Protein AF-A0A151SMI8-F1 (afdb_monomer)

Structure (mmCIF, N/CA/C/O backbone):
data_AF-A0A151SMI8-F1
#
_entry.id   AF-A0A151SMI8-F1
#
loop_
_atom_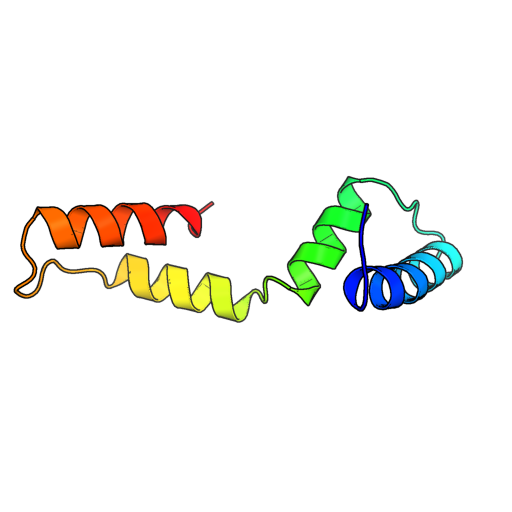site.group_PDB
_atom_site.id
_atom_site.type_symbol
_atom_site.label_atom_id
_atom_site.label_alt_id
_atom_site.label_comp_id
_atom_site.label_asym_id
_atom_site.label_entity_id
_atom_site.label_seq_id
_atom_site.pdbx_PDB_ins_code
_atom_s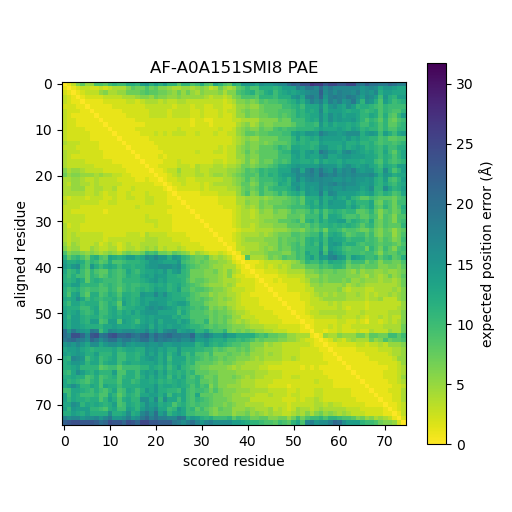ite.Cartn_x
_atom_site.Cartn_y
_atom_site.Cartn_z
_atom_site.occupancy
_atom_site.B_iso_or_equiv
_atom_site.auth_seq_id
_atom_site.auth_comp_id
_atom_site.auth_asym_id
_atom_site.auth_atom_id
_atom_site.pdbx_PDB_model_num
ATOM 1 N N . MET A 1 1 ? -1.431 10.016 -13.716 1.00 75.94 1 MET A N 1
ATOM 2 C CA . MET A 1 1 ? -0.001 10.256 -14.009 1.00 75.94 1 MET A CA 1
ATOM 3 C C . MET A 1 1 ? 0.780 10.083 -12.719 1.00 75.94 1 MET A C 1
ATOM 5 O O . MET A 1 1 ? 0.329 10.608 -11.709 1.00 75.94 1 MET A O 1
ATOM 9 N N . LEU A 1 2 ? 1.879 9.325 -12.738 1.00 86.12 2 LEU A N 1
ATOM 10 C CA . LEU A 1 2 ? 2.827 9.289 -11.618 1.00 86.12 2 LEU A CA 1
ATOM 11 C C . LEU A 1 2 ? 3.641 10.582 -11.630 1.00 86.12 2 LEU A C 1
ATOM 13 O O . LEU A 1 2 ? 3.905 11.114 -12.705 1.00 86.12 2 LEU A O 1
ATOM 17 N N . ILE A 1 3 ? 4.007 11.083 -10.455 1.00 91.56 3 ILE A N 1
ATOM 18 C CA . ILE A 1 3 ? 4.778 12.319 -10.304 1.00 91.56 3 ILE A CA 1
ATOM 19 C C . ILE A 1 3 ? 5.894 12.113 -9.279 1.00 91.56 3 ILE A C 1
ATOM 21 O O . ILE A 1 3 ? 5.748 11.315 -8.349 1.00 91.56 3 ILE A O 1
ATOM 25 N N . GLY A 1 4 ? 7.005 12.831 -9.450 1.00 92.62 4 GLY A N 1
ATOM 26 C CA . GLY A 1 4 ? 8.134 12.800 -8.518 1.00 92.62 4 GLY A CA 1
ATOM 27 C C . GLY A 1 4 ? 8.784 11.417 -8.414 1.00 92.62 4 GLY A C 1
ATOM 28 O O . GLY A 1 4 ? 9.027 10.752 -9.421 1.00 92.62 4 GLY A O 1
ATOM 29 N N . GLU A 1 5 ? 9.055 10.960 -7.189 1.00 89.62 5 GLU A N 1
ATOM 30 C CA . GLU A 1 5 ? 9.775 9.699 -6.947 1.00 89.62 5 GLU A CA 1
ATOM 31 C C . GLU A 1 5 ? 9.079 8.460 -7.520 1.00 89.62 5 GLU A C 1
ATOM 33 O O . GLU A 1 5 ? 9.745 7.515 -7.950 1.00 89.62 5 GLU A O 1
ATOM 38 N N . ALA A 1 6 ? 7.744 8.462 -7.565 1.00 89.50 6 ALA A N 1
ATOM 39 C CA . ALA A 1 6 ? 6.982 7.360 -8.140 1.00 89.50 6 ALA A CA 1
ATOM 40 C C . ALA A 1 6 ? 7.219 7.231 -9.654 1.00 89.50 6 ALA A C 1
ATOM 42 O O . ALA A 1 6 ? 7.283 6.117 -10.172 1.00 89.50 6 ALA A O 1
ATOM 43 N N . GLU A 1 7 ? 7.391 8.351 -10.362 1.00 93.50 7 GLU A N 1
ATOM 44 C CA . GLU A 1 7 ? 7.720 8.343 -11.790 1.00 93.50 7 GLU A CA 1
ATOM 45 C C . GLU A 1 7 ? 9.138 7.810 -12.023 1.00 93.50 7 GLU A C 1
ATOM 47 O O . GLU A 1 7 ? 9.342 6.943 -12.874 1.00 93.50 7 GLU A O 1
ATOM 52 N N . TYR A 1 8 ? 10.107 8.287 -11.234 1.00 93.75 8 TYR A N 1
ATOM 53 C CA . TYR A 1 8 ? 11.501 7.853 -11.332 1.00 93.75 8 TYR A CA 1
ATOM 54 C C . TYR A 1 8 ? 11.642 6.346 -11.094 1.00 93.75 8 TYR A C 1
ATOM 56 O O . TYR A 1 8 ? 12.259 5.638 -11.893 1.00 93.75 8 TYR A O 1
ATOM 64 N N . TRP A 1 9 ? 11.011 5.836 -10.034 1.00 94.25 9 TRP A N 1
ATOM 65 C CA . TRP A 1 9 ? 10.973 4.403 -9.765 1.00 94.25 9 TRP A CA 1
ATOM 66 C C . TRP A 1 9 ? 10.329 3.622 -10.913 1.00 94.25 9 TRP A C 1
ATOM 68 O O . TRP A 1 9 ? 10.917 2.653 -11.395 1.00 94.25 9 TRP A O 1
ATOM 78 N N . TRP A 1 10 ? 9.133 4.033 -11.350 1.00 95.25 10 TRP A N 1
ATOM 79 C CA . TRP A 1 10 ? 8.390 3.278 -12.353 1.00 95.25 10 TRP A CA 1
ATOM 80 C C . TRP A 1 10 ? 9.137 3.217 -13.684 1.00 95.25 10 TRP A C 1
ATOM 82 O O . TRP A 1 10 ? 9.136 2.175 -14.334 1.00 95.25 10 TRP A O 1
ATOM 92 N N . ARG A 1 11 ? 9.844 4.286 -14.064 1.00 94.38 11 ARG A N 1
ATOM 93 C CA . ARG A 1 11 ? 10.704 4.312 -15.254 1.00 94.38 11 ARG A CA 1
ATOM 94 C C . ARG A 1 11 ? 11.790 3.232 -15.204 1.00 94.38 11 ARG A C 1
ATOM 96 O O . ARG A 1 11 ? 11.958 2.507 -16.177 1.00 94.38 11 ARG A O 1
ATOM 103 N N . GLY A 1 12 ? 12.485 3.084 -14.075 1.00 94.75 12 GLY A N 1
ATOM 104 C CA . GLY A 1 12 ? 13.510 2.046 -13.915 1.00 94.75 12 GLY A CA 1
ATOM 105 C C . GLY A 1 12 ? 12.926 0.630 -13.881 1.00 94.75 12 GLY A C 1
ATOM 106 O O . GLY A 1 12 ? 13.412 -0.265 -14.567 1.00 94.75 12 GLY A O 1
ATOM 107 N N . THR A 1 13 ? 11.851 0.424 -13.116 1.00 94.19 13 THR A N 1
ATOM 108 C CA . THR A 1 13 ? 11.215 -0.896 -12.986 1.00 94.19 13 THR A CA 1
ATOM 109 C C . THR A 1 13 ? 10.548 -1.354 -14.282 1.00 94.19 13 THR A C 1
ATOM 111 O O . THR A 1 13 ? 10.695 -2.515 -14.650 1.00 94.19 13 THR A O 1
ATOM 114 N N . SER A 1 14 ? 9.860 -0.464 -15.002 1.00 94.62 14 SER A N 1
ATOM 115 C CA . SER A 1 14 ? 9.256 -0.797 -16.299 1.00 94.62 14 SER A CA 1
ATOM 116 C C . SER A 1 14 ? 10.305 -1.141 -17.352 1.00 94.62 14 SER A C 1
ATOM 118 O O . SER A 1 14 ? 10.109 -2.114 -18.073 1.00 94.62 14 SER A O 1
ATOM 120 N N . GLN A 1 15 ? 11.438 -0.429 -17.394 1.00 96.06 15 GLN A N 1
ATOM 121 C CA . GLN A 1 15 ? 12.538 -0.771 -18.299 1.00 96.06 15 GLN A CA 1
ATOM 122 C C . GLN A 1 15 ? 13.077 -2.179 -18.018 1.00 96.06 15 GLN A C 1
ATOM 124 O O . GLN A 1 15 ? 13.158 -2.991 -18.931 1.00 96.06 15 GLN A O 1
ATOM 129 N N . MET A 1 16 ? 13.342 -2.509 -16.750 1.00 95.62 16 MET A N 1
ATOM 130 C CA . MET A 1 16 ? 13.795 -3.849 -16.360 1.00 95.62 16 MET A CA 1
ATOM 131 C C . MET A 1 16 ? 12.787 -4.943 -16.751 1.00 95.62 16 MET A C 1
ATOM 133 O O . MET A 1 16 ? 13.177 -6.006 -17.224 1.00 95.62 16 MET A O 1
ATOM 137 N N . LEU A 1 17 ? 11.486 -4.692 -16.573 1.00 94.81 17 LEU A N 1
ATOM 138 C CA . LEU A 1 17 ? 10.433 -5.636 -16.958 1.00 94.81 17 LEU A CA 1
ATOM 139 C C . LEU A 1 17 ? 10.408 -5.871 -18.474 1.00 94.81 17 LEU A C 1
ATOM 141 O O . LEU A 1 17 ? 10.313 -7.019 -18.906 1.00 94.81 17 LEU A O 1
ATOM 145 N N . ILE A 1 18 ? 10.549 -4.805 -19.267 1.00 95.00 18 ILE A N 1
ATOM 146 C CA . ILE A 1 18 ? 10.645 -4.885 -20.731 1.00 95.00 18 ILE A CA 1
ATOM 147 C C . ILE A 1 18 ? 11.882 -5.689 -21.144 1.00 95.00 18 ILE A C 1
ATOM 149 O O . ILE A 1 18 ? 11.772 -6.578 -21.987 1.00 95.00 18 ILE A O 1
ATOM 153 N N . ASP A 1 19 ? 13.031 -5.435 -20.516 1.00 96.25 19 ASP A N 1
ATOM 154 C CA . ASP A 1 19 ? 14.287 -6.139 -20.800 1.00 96.25 19 ASP A CA 1
ATOM 155 C C . ASP A 1 19 ? 14.197 -7.640 -20.452 1.00 96.25 19 ASP A C 1
ATOM 157 O O . ASP A 1 19 ? 14.811 -8.478 -21.112 1.00 96.25 19 ASP A O 1
ATOM 161 N N . CYS A 1 20 ? 13.376 -8.004 -19.460 1.00 94.50 20 CYS A N 1
ATOM 162 C CA . CYS A 1 20 ? 13.036 -9.391 -19.125 1.00 94.50 20 CYS A CA 1
ATOM 163 C C . CYS A 1 20 ? 11.955 -10.013 -20.033 1.00 94.50 20 CYS A C 1
ATOM 165 O O . CYS A 1 20 ? 11.536 -11.146 -19.789 1.00 94.50 20 CYS A O 1
ATOM 167 N N . GLY 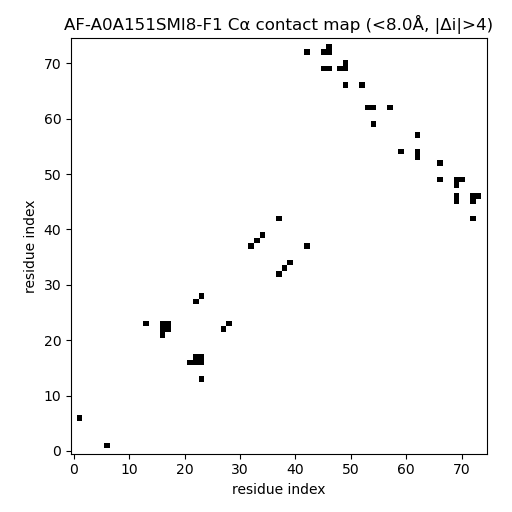A 1 21 ? 11.475 -9.299 -21.056 1.00 94.31 21 GLY A N 1
ATOM 168 C CA . GLY A 1 21 ? 10.428 -9.768 -21.968 1.00 94.31 21 GLY A CA 1
ATOM 169 C C . GLY A 1 21 ? 9.019 -9.775 -21.364 1.00 94.31 21 GLY A C 1
ATOM 170 O O . GLY A 1 21 ? 8.120 -10.415 -21.911 1.00 94.31 21 GLY A O 1
ATOM 171 N N . VAL A 1 22 ? 8.804 -9.087 -20.238 1.00 94.50 22 VAL A N 1
ATOM 172 C CA . VAL A 1 22 ? 7.490 -8.970 -19.599 1.00 94.50 22 VAL A CA 1
ATOM 173 C C . VAL A 1 22 ? 6.675 -7.889 -20.303 1.00 94.50 22 VAL A C 1
ATOM 175 O O . VAL A 1 22 ? 7.123 -6.756 -20.477 1.00 94.50 22 VAL A O 1
ATOM 178 N N . VAL A 1 23 ? 5.436 -8.219 -20.669 1.00 94.25 23 VAL A N 1
ATOM 179 C CA . VAL A 1 23 ? 4.481 -7.231 -21.183 1.00 94.25 23 VAL A CA 1
ATOM 180 C C . VAL A 1 23 ? 4.061 -6.308 -20.039 1.00 94.25 23 VAL A C 1
ATOM 182 O O . VAL A 1 23 ? 3.426 -6.739 -19.076 1.00 94.25 23 VAL A O 1
ATOM 185 N N . VAL A 1 24 ? 4.415 -5.027 -20.146 1.00 93.94 24 VAL A N 1
ATOM 186 C CA . VAL A 1 24 ? 4.060 -4.008 -19.153 1.00 93.94 24 VAL A CA 1
ATOM 187 C C . VAL A 1 24 ? 2.638 -3.516 -19.413 1.00 93.94 24 VAL A C 1
ATOM 189 O O . VAL A 1 24 ? 2.412 -2.540 -20.126 1.00 93.94 24 VAL A O 1
ATOM 192 N N . ASP A 1 25 ? 1.671 -4.217 -18.830 1.00 94.44 25 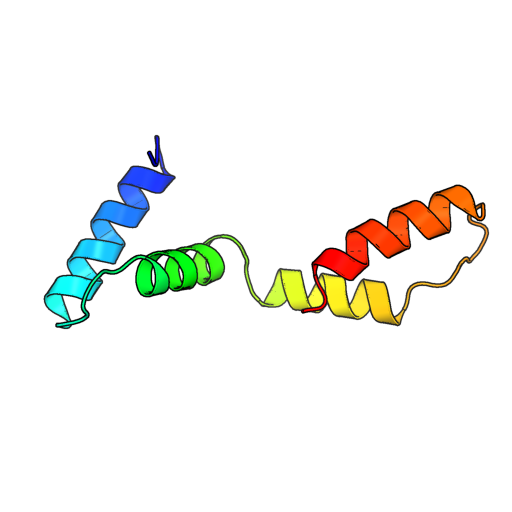ASP A N 1
ATOM 193 C CA . ASP A 1 25 ? 0.267 -3.819 -18.802 1.00 94.44 25 ASP A CA 1
ATOM 194 C C . ASP A 1 25 ? -0.143 -3.240 -17.431 1.00 94.44 25 ASP A C 1
ATOM 196 O O . ASP A 1 25 ? 0.658 -3.086 -16.501 1.00 94.44 25 ASP A O 1
ATOM 200 N N . TRP A 1 26 ? -1.426 -2.894 -17.296 1.00 92.94 26 TRP A N 1
ATOM 201 C CA . TRP A 1 26 ? -1.967 -2.351 -16.049 1.00 92.94 26 TRP A CA 1
ATOM 202 C C . TRP A 1 26 ? -1.885 -3.334 -14.871 1.00 92.94 26 TRP A C 1
ATOM 204 O O . TRP A 1 26 ? -1.743 -2.911 -13.721 1.00 92.94 26 TRP A O 1
ATOM 214 N N . VAL A 1 27 ? -1.966 -4.640 -15.137 1.00 93.12 27 VAL A N 1
ATOM 215 C CA . VAL A 1 27 ? -1.892 -5.680 -14.105 1.00 93.12 27 VAL A CA 1
ATOM 216 C C . VAL A 1 27 ? -0.469 -5.766 -13.559 1.00 93.12 27 VAL A C 1
ATOM 218 O O . VAL A 1 27 ? -0.279 -5.757 -12.342 1.00 93.12 27 VAL A O 1
ATOM 221 N N . CYS A 1 28 ? 0.525 -5.760 -14.447 1.00 93.19 28 CYS A N 1
ATOM 222 C CA . CYS A 1 28 ? 1.941 -5.743 -14.103 1.00 93.19 28 CYS A CA 1
ATOM 223 C C . CYS A 1 28 ? 2.304 -4.502 -13.277 1.00 93.19 28 CYS A C 1
ATOM 225 O O . CYS A 1 28 ? 2.892 -4.623 -12.200 1.00 93.19 28 CYS A O 1
ATOM 227 N N . PHE A 1 29 ? 1.867 -3.318 -13.726 1.00 92.94 29 PHE A N 1
ATOM 228 C CA . PHE A 1 29 ? 2.040 -2.077 -12.969 1.00 92.94 29 PHE A CA 1
ATOM 229 C C . PHE A 1 29 ? 1.452 -2.181 -11.564 1.00 92.94 29 PHE A C 1
ATOM 231 O O . PHE A 1 29 ? 2.143 -1.906 -10.584 1.00 92.94 29 PHE A O 1
ATOM 238 N N . LYS A 1 30 ? 0.185 -2.598 -11.453 1.00 90.75 30 LYS A N 1
ATOM 239 C CA . LYS A 1 30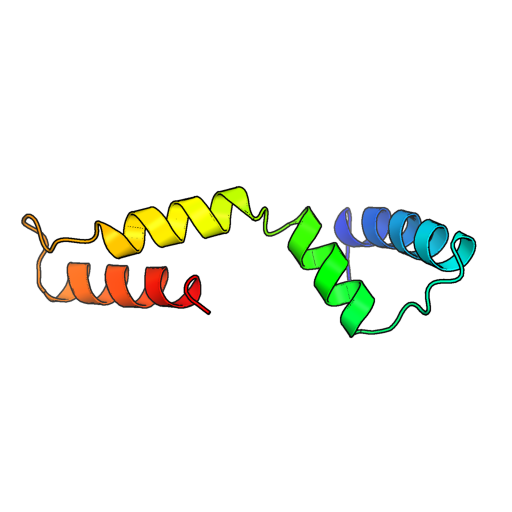 ? -0.505 -2.681 -10.164 1.00 90.7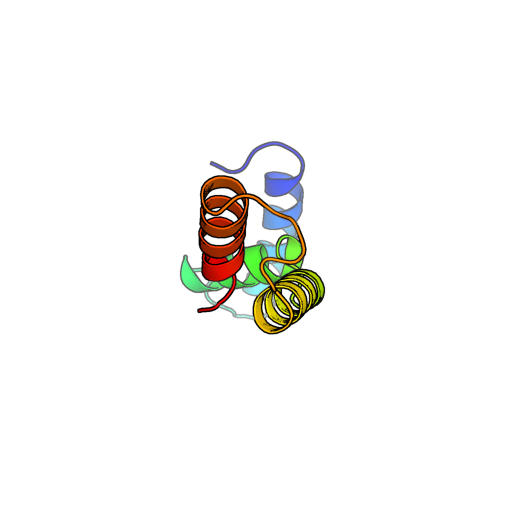5 30 LYS A CA 1
ATOM 240 C C . LYS A 1 30 ? 0.210 -3.640 -9.213 1.00 90.75 30 LYS A C 1
ATOM 242 O O . LYS A 1 30 ? 0.370 -3.305 -8.044 1.00 90.75 30 LYS A O 1
ATOM 247 N N . LYS A 1 31 ? 0.674 -4.790 -9.709 1.00 89.88 31 LYS A N 1
ATOM 248 C CA . LYS A 1 31 ? 1.440 -5.755 -8.914 1.00 89.88 31 LYS A CA 1
ATOM 249 C C . LYS A 1 31 ? 2.745 -5.146 -8.394 1.00 89.88 31 LYS A C 1
ATOM 251 O O . LYS A 1 31 ? 2.941 -5.112 -7.185 1.00 89.88 31 LYS A O 1
ATOM 256 N N . ALA A 1 32 ? 3.580 -4.597 -9.276 1.00 91.44 32 ALA A N 1
ATOM 257 C CA . ALA A 1 32 ? 4.856 -3.988 -8.887 1.00 91.44 32 ALA A CA 1
ATOM 258 C C . ALA A 1 32 ? 4.671 -2.790 -7.936 1.00 91.44 32 ALA A C 1
ATOM 260 O O . ALA A 1 32 ? 5.454 -2.584 -7.009 1.00 91.44 32 ALA A O 1
ATOM 261 N N . PHE A 1 33 ? 3.616 -2.000 -8.148 1.00 89.75 33 PHE A N 1
ATOM 262 C CA . PHE A 1 33 ? 3.264 -0.879 -7.283 1.00 89.75 33 PHE A CA 1
ATOM 263 C C . PHE A 1 33 ? 2.875 -1.351 -5.880 1.00 89.75 33 PHE A C 1
ATOM 265 O O . PHE A 1 33 ? 3.366 -0.807 -4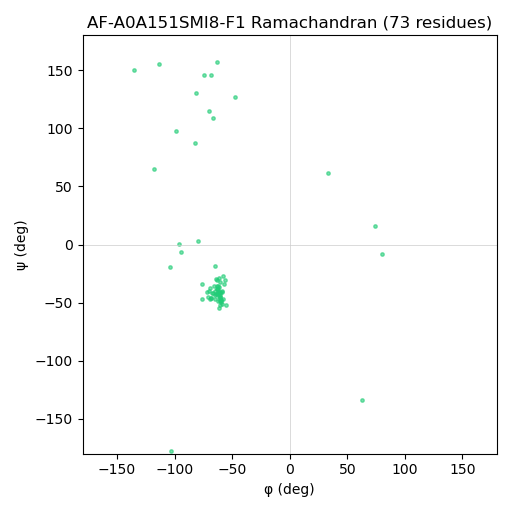.891 1.00 89.75 33 PHE A O 1
ATOM 272 N N . LEU A 1 34 ? 2.021 -2.373 -5.787 1.00 85.69 34 LEU A N 1
ATOM 273 C CA . LEU A 1 34 ? 1.619 -2.939 -4.505 1.00 85.69 34 LEU A CA 1
ATOM 274 C C . LEU A 1 34 ? 2.803 -3.594 -3.790 1.00 85.69 34 LEU A C 1
ATOM 276 O O . LEU A 1 34 ? 2.999 -3.326 -2.617 1.00 85.69 34 LEU A O 1
ATOM 280 N N . GLU A 1 35 ? 3.649 -4.353 -4.484 1.00 85.75 35 GLU A N 1
ATOM 281 C CA . GLU A 1 35 ? 4.849 -4.955 -3.882 1.00 85.75 35 GLU A CA 1
ATOM 282 C C . GLU A 1 35 ? 5.800 -3.902 -3.294 1.00 85.75 35 GLU A C 1
ATOM 284 O O . GLU A 1 35 ? 6.342 -4.094 -2.205 1.00 85.75 35 GLU A O 1
ATOM 289 N N . LYS A 1 36 ? 5.982 -2.765 -3.979 1.00 85.50 36 LYS A N 1
ATOM 290 C CA . LYS A 1 36 ? 6.878 -1.703 -3.509 1.00 85.50 36 LYS A CA 1
ATOM 291 C C . LYS A 1 36 ? 6.296 -0.865 -2.371 1.00 85.50 36 LYS A C 1
ATOM 293 O O . LYS A 1 36 ? 7.010 -0.550 -1.421 1.00 85.50 36 LYS A O 1
ATOM 298 N N . TYR A 1 37 ? 5.048 -0.423 -2.503 1.00 82.56 37 TYR A N 1
ATOM 299 C CA . TYR A 1 37 ? 4.463 0.587 -1.610 1.00 82.56 37 TYR A CA 1
ATOM 300 C C . TYR A 1 37 ? 3.494 -0.002 -0.582 1.00 82.56 37 TYR A C 1
ATOM 302 O O . TYR A 1 37 ? 3.226 0.622 0.442 1.00 82.56 37 TYR A O 1
ATOM 310 N N . PHE A 1 38 ? 2.992 -1.206 -0.834 1.00 78.44 38 PHE A N 1
ATOM 311 C CA . PHE A 1 38 ? 2.093 -1.969 0.025 1.00 78.44 38 PHE A CA 1
ATOM 312 C C . PHE A 1 38 ? 2.785 -3.268 0.443 1.00 78.44 38 PHE A C 1
ATOM 314 O O . PHE A 1 38 ? 2.374 -4.371 0.086 1.00 78.44 38 PHE A O 1
ATOM 321 N N . LEU A 1 39 ? 3.868 -3.112 1.211 1.00 79.19 39 LEU A N 1
ATOM 322 C CA . LEU A 1 39 ? 4.633 -4.233 1.750 1.00 79.19 39 LEU A CA 1
ATOM 323 C C . LEU A 1 39 ? 3.691 -5.269 2.370 1.00 79.19 39 LEU A C 1
ATOM 325 O O . LEU A 1 39 ? 2.880 -4.955 3.244 1.00 79.19 39 LEU A O 1
ATOM 329 N N . GLU A 1 40 ? 3.836 -6.519 1.942 1.00 73.44 40 GLU A N 1
ATOM 330 C CA . GLU A 1 40 ? 3.031 -7.642 2.423 1.00 73.44 40 GLU A CA 1
ATOM 331 C C . GLU A 1 40 ? 3.102 -7.792 3.951 1.00 73.44 40 GLU A C 1
ATOM 333 O O . GLU A 1 40 ? 2.113 -8.136 4.592 1.00 73.44 40 GLU A O 1
ATOM 338 N N . SER A 1 41 ? 4.229 -7.409 4.559 1.00 76.62 41 SER A N 1
ATOM 339 C CA . SER A 1 41 ? 4.398 -7.344 6.014 1.00 76.62 41 SER A CA 1
ATOM 340 C C . SER A 1 41 ? 3.456 -6.347 6.695 1.00 76.62 41 SER A C 1
ATOM 342 O O . SER A 1 41 ? 2.965 -6.618 7.789 1.00 76.62 41 SER A O 1
ATOM 344 N N . VAL A 1 42 ? 3.164 -5.210 6.057 1.00 78.38 42 VAL A N 1
ATOM 345 C CA . VAL A 1 42 ? 2.215 -4.213 6.569 1.00 78.38 42 VAL A CA 1
ATOM 346 C C . VAL A 1 42 ? 0.791 -4.743 6.449 1.00 78.38 42 VAL A C 1
ATOM 348 O O . VAL A 1 42 ? 0.022 -4.597 7.397 1.00 78.38 42 VAL A O 1
ATOM 351 N N . ARG A 1 43 ? 0.448 -5.411 5.337 1.00 79.56 43 ARG A N 1
ATOM 352 C CA . ARG A 1 43 ? -0.855 -6.084 5.193 1.00 79.56 43 ARG A CA 1
ATOM 353 C C . ARG A 1 43 ? -1.032 -7.139 6.284 1.00 79.56 43 ARG A C 1
ATOM 355 O O . ARG A 1 43 ? -2.007 -7.084 7.025 1.00 79.56 43 ARG A O 1
ATOM 362 N N . HIS A 1 44 ? -0.039 -8.003 6.467 1.00 81.44 44 HIS A N 1
ATOM 363 C CA . HIS A 1 44 ? -0.081 -9.059 7.471 1.00 81.44 44 HIS A CA 1
ATOM 364 C C . HIS A 1 44 ? -0.165 -8.516 8.906 1.00 81.44 44 HIS A C 1
ATOM 366 O O . HIS A 1 44 ? -0.914 -9.032 9.732 1.00 81.44 44 HIS A O 1
ATOM 372 N N . ALA A 1 45 ? 0.540 -7.423 9.211 1.00 84.81 45 ALA A N 1
ATOM 373 C CA . ALA A 1 45 ? 0.413 -6.755 10.503 1.00 84.81 45 ALA A CA 1
ATOM 374 C C . ALA A 1 45 ? -1.015 -6.228 10.743 1.00 84.81 45 ALA A C 1
ATOM 376 O O . ALA A 1 45 ? -1.540 -6.376 11.847 1.00 84.81 45 ALA A O 1
ATOM 377 N N . ARG A 1 46 ? -1.661 -5.657 9.715 1.00 84.75 46 ARG A N 1
ATOM 378 C CA . ARG A 1 46 ? -3.060 -5.199 9.792 1.00 84.75 46 ARG A CA 1
ATOM 379 C C . ARG A 1 46 ? -4.052 -6.355 9.903 1.00 84.75 46 ARG A C 1
ATOM 381 O O . ARG A 1 46 ? -4.998 -6.243 10.673 1.00 84.75 46 ARG A O 1
ATOM 388 N N . GLU A 1 47 ? -3.818 -7.471 9.217 1.00 84.12 47 GLU A N 1
ATOM 389 C CA . GLU A 1 47 ? -4.610 -8.702 9.364 1.00 84.12 47 GLU A CA 1
ATOM 390 C C . GLU A 1 47 ? -4.532 -9.250 10.798 1.00 84.12 47 GLU A C 1
ATOM 392 O O . GLU A 1 47 ? -5.557 -9.580 11.393 1.00 84.12 47 GLU A O 1
ATOM 397 N N . ILE A 1 48 ? -3.333 -9.303 11.391 1.00 86.3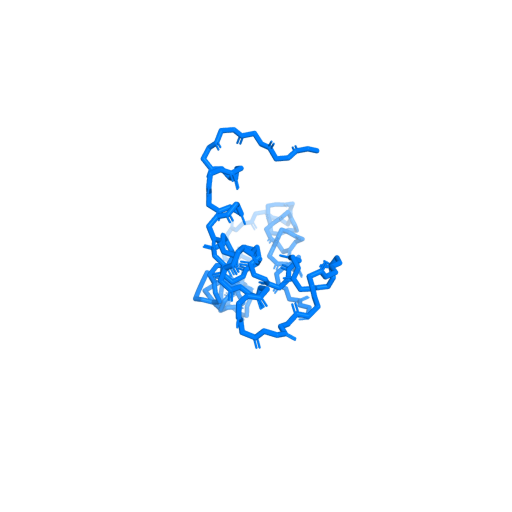1 48 ILE A N 1
ATOM 398 C CA . ILE A 1 48 ? -3.149 -9.727 12.787 1.00 86.31 48 ILE A CA 1
ATOM 399 C C . ILE A 1 48 ? -3.865 -8.767 13.743 1.00 86.31 48 ILE A C 1
ATOM 401 O O . ILE A 1 48 ? -4.503 -9.218 14.695 1.00 86.31 48 ILE A O 1
ATOM 405 N N . GLU A 1 49 ? -3.765 -7.456 13.505 1.00 88.06 49 GLU A N 1
ATOM 406 C CA . GLU A 1 49 ? -4.473 -6.444 14.296 1.00 88.06 49 GLU A CA 1
ATOM 407 C C . GLU A 1 49 ? -5.991 -6.640 14.213 1.00 88.06 49 GLU A C 1
ATOM 409 O O . GLU A 1 49 ? -6.663 -6.611 15.240 1.00 88.06 49 GLU A O 1
ATOM 414 N N . PHE A 1 50 ? -6.521 -6.917 13.019 1.00 87.88 50 PHE A N 1
ATOM 415 C CA . PHE A 1 50 ? -7.937 -7.210 12.808 1.00 87.88 50 PHE A CA 1
ATOM 416 C C . PHE A 1 50 ? -8.388 -8.471 13.550 1.00 87.88 50 PHE A C 1
ATOM 418 O O . PHE A 1 50 ? -9.368 -8.432 14.287 1.00 87.88 50 PHE A O 1
ATOM 425 N N . MET A 1 51 ? -7.641 -9.572 13.426 1.00 87.56 51 MET A N 1
ATOM 426 C CA . MET A 1 51 ? -7.950 -10.842 14.098 1.00 87.56 51 MET A CA 1
ATOM 427 C C . MET A 1 51 ? -7.937 -10.730 15.627 1.00 87.56 51 MET A C 1
ATOM 429 O O . MET A 1 51 ? -8.621 -11.485 16.316 1.00 87.56 51 MET A O 1
ATOM 433 N N . ARG A 1 52 ? -7.139 -9.806 16.167 1.00 90.38 52 ARG A N 1
ATOM 434 C CA . ARG A 1 52 ? -7.028 -9.548 17.608 1.00 90.38 52 ARG A CA 1
ATOM 435 C C . ARG A 1 52 ? -7.915 -8.395 18.077 1.00 90.38 52 ARG A C 1
ATOM 437 O O . ARG A 1 52 ? -7.883 -8.076 19.263 1.00 90.38 52 ARG A O 1
ATOM 444 N N . LEU A 1 53 ? -8.681 -7.763 17.183 1.00 91.38 53 LEU A N 1
ATOM 445 C CA . LEU A 1 53 ? -9.492 -6.600 17.512 1.00 91.38 53 LEU A CA 1
ATOM 446 C C . LEU A 1 53 ? -10.620 -6.996 18.471 1.00 91.38 53 LEU A C 1
ATOM 448 O O . LEU A 1 53 ? -11.601 -7.638 18.096 1.00 91.38 53 LEU A O 1
ATOM 452 N N . GLN A 1 54 ? -10.497 -6.552 19.713 1.00 91.50 54 GLN A N 1
ATOM 453 C CA . GLN A 1 54 ? -11.530 -6.648 20.737 1.00 91.50 54 GLN A CA 1
ATOM 454 C C . GLN A 1 54 ? -12.005 -5.245 21.097 1.00 91.50 54 GLN A C 1
ATOM 456 O O . GLN A 1 54 ? -11.279 -4.276 20.890 1.00 91.50 54 GLN A O 1
ATOM 461 N N . GLN A 1 55 ? -13.231 -5.122 21.608 1.00 91.12 55 GLN A N 1
ATOM 462 C CA . GLN A 1 55 ? -13.769 -3.816 21.988 1.00 91.12 55 GLN A CA 1
ATOM 463 C C . GLN A 1 55 ? -12.957 -3.171 23.122 1.00 91.12 55 GLN A C 1
ATOM 465 O O . GLN A 1 55 ? -12.743 -1.973 23.072 1.00 91.12 55 GLN A O 1
ATOM 470 N N . ASP A 1 56 ? -12.487 -3.955 24.098 1.00 86.62 56 ASP A N 1
ATOM 471 C CA . ASP A 1 56 ? -11.509 -3.586 25.142 1.00 86.62 56 ASP A CA 1
ATOM 472 C C . ASP A 1 56 ? -11.559 -2.118 25.626 1.00 86.62 56 ASP A C 1
ATOM 474 O O . ASP A 1 56 ? -10.638 -1.328 25.435 1.00 86.62 56 ASP A O 1
ATOM 478 N N . GLY A 1 57 ? -12.697 -1.716 26.201 1.00 90.69 57 GLY A N 1
ATOM 479 C CA . GLY A 1 57 ? -12.902 -0.364 26.739 1.00 90.69 57 GLY A CA 1
ATOM 480 C C . GLY A 1 57 ? -13.236 0.726 25.710 1.00 90.69 57 GLY A C 1
ATOM 481 O O . GLY A 1 57 ? -13.622 1.820 26.114 1.00 90.69 57 GLY A O 1
ATOM 482 N N . MET A 1 58 ? -13.162 0.442 24.406 1.00 95.38 58 MET A N 1
ATOM 483 C CA . MET A 1 58 ? -13.633 1.343 23.351 1.00 95.38 58 MET A CA 1
ATOM 484 C C . MET A 1 58 ? -15.159 1.466 23.370 1.00 95.38 58 MET A C 1
ATOM 486 O O . MET A 1 58 ? -15.900 0.502 23.611 1.00 95.38 58 MET A O 1
ATOM 490 N N . SER A 1 59 ? -15.652 2.655 23.031 1.00 95.94 59 SER A N 1
ATOM 491 C CA . SER A 1 59 ? -17.059 2.818 22.684 1.00 95.94 59 SER A CA 1
ATOM 492 C C . SER A 1 59 ? -17.395 2.006 21.429 1.00 95.94 59 SER A C 1
ATOM 494 O O . SER A 1 59 ? -16.538 1.708 20.594 1.00 95.94 59 SER A O 1
ATOM 496 N N . VAL A 1 60 ? -18.673 1.665 21.260 1.00 93.81 60 VAL A N 1
ATOM 497 C CA . VAL A 1 60 ? -19.144 0.924 20.077 1.00 93.81 60 VAL A CA 1
ATOM 498 C C . VAL A 1 60 ? -18.797 1.664 18.776 1.00 93.81 60 VAL A C 1
ATOM 500 O O . VAL A 1 60 ? -18.467 1.030 17.778 1.00 93.81 60 VAL A O 1
ATOM 503 N N . ILE A 1 61 ? -18.813 3.001 18.797 1.00 96.38 61 ILE A N 1
ATOM 504 C CA . ILE A 1 61 ? -18.488 3.839 17.635 1.00 96.38 61 ILE A CA 1
ATOM 505 C C . ILE A 1 61 ? -16.995 3.739 17.294 1.00 96.38 61 ILE A C 1
ATOM 507 O O . ILE A 1 61 ? -16.642 3.529 16.136 1.00 96.38 61 ILE A O 1
ATOM 511 N N . GLU A 1 62 ? -16.112 3.843 18.289 1.00 94.50 62 GLU A N 1
ATOM 512 C CA . GLU A 1 62 ? -14.661 3.705 18.090 1.00 94.50 62 GLU A CA 1
ATOM 513 C C . GLU A 1 62 ? -14.286 2.313 17.586 1.00 94.50 62 GLU A C 1
ATOM 515 O O . GLU A 1 62 ? -13.487 2.183 16.655 1.00 94.50 62 GLU A O 1
ATOM 520 N N . TYR A 1 63 ? -14.915 1.280 18.145 1.00 95.06 63 TYR A N 1
ATOM 521 C CA . TYR A 1 63 ? -14.739 -0.087 17.678 1.00 95.06 63 TYR A CA 1
ATOM 522 C C . TYR A 1 63 ? -15.179 -0.250 16.219 1.00 95.06 63 TYR A C 1
ATOM 524 O O . TYR A 1 63 ? -14.413 -0.777 15.416 1.00 95.06 63 TYR A O 1
ATOM 532 N N . ALA A 1 64 ? -16.368 0.241 15.852 1.00 93.31 64 ALA A N 1
ATOM 533 C CA . ALA A 1 64 ? -16.885 0.141 14.487 1.00 93.31 64 ALA A CA 1
ATOM 534 C C . ALA A 1 64 ? -15.970 0.844 13.471 1.00 93.31 64 ALA A C 1
ATOM 536 O O . ALA A 1 64 ? -15.609 0.252 12.455 1.00 93.31 64 ALA A O 1
ATOM 537 N N . MET A 1 65 ? -15.504 2.059 13.779 1.00 93.81 65 MET A N 1
ATOM 538 C CA . MET A 1 65 ? -14.546 2.770 12.923 1.00 93.81 65 MET A CA 1
ATOM 539 C C . MET A 1 65 ? -13.236 1.992 12.759 1.00 93.81 65 MET A C 1
ATOM 541 O O . MET A 1 65 ? -12.666 1.939 11.667 1.00 93.81 65 MET A O 1
ATOM 545 N N . ARG A 1 66 ? -12.728 1.381 13.836 1.00 90.94 66 ARG A N 1
ATOM 546 C CA . ARG A 1 66 ? -11.489 0.596 13.789 1.00 90.94 66 ARG A CA 1
ATOM 547 C C . ARG A 1 66 ? -11.672 -0.706 13.007 1.00 90.94 66 ARG A C 1
ATOM 549 O O . ARG A 1 66 ? -10.805 -1.049 12.205 1.00 90.94 66 ARG A O 1
ATOM 556 N N . PHE A 1 67 ? -12.811 -1.371 13.179 1.00 90.56 67 PHE A N 1
ATOM 557 C CA . PHE A 1 67 ? -13.195 -2.565 12.434 1.00 90.56 67 PHE A CA 1
ATOM 558 C C . PHE A 1 67 ? -13.276 -2.283 10.930 1.00 90.56 67 PHE A C 1
ATOM 560 O O . PHE A 1 67 ? -12.614 -2.963 10.151 1.00 9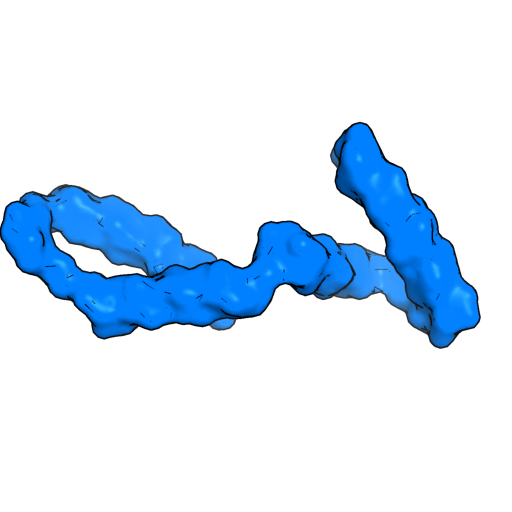0.56 67 PHE A O 1
ATOM 567 N N . GLU A 1 68 ? -14.009 -1.247 10.512 1.00 91.25 68 GLU A N 1
ATOM 568 C CA . GLU A 1 68 ? -14.152 -0.888 9.094 1.00 91.25 68 GLU A CA 1
ATOM 569 C C . GLU A 1 68 ? -12.820 -0.511 8.441 1.00 91.25 68 GLU A C 1
ATOM 571 O O . GLU A 1 68 ? -12.571 -0.857 7.286 1.00 91.25 68 GLU A O 1
ATOM 576 N N . ASN A 1 69 ? -11.945 0.188 9.168 1.00 88.75 69 ASN A N 1
ATOM 577 C CA . ASN A 1 69 ? -10.624 0.542 8.659 1.00 88.75 69 ASN A CA 1
ATOM 578 C C . ASN A 1 69 ? -9.735 -0.689 8.454 1.00 88.75 69 ASN A C 1
ATOM 580 O O . ASN A 1 69 ? -9.037 -0.770 7.444 1.00 88.75 69 ASN A O 1
ATOM 584 N N . LEU A 1 70 ? -9.760 -1.638 9.390 1.00 88.50 70 LEU A N 1
ATOM 585 C CA . LEU A 1 70 ? -8.946 -2.851 9.327 1.00 88.50 70 LEU A CA 1
ATOM 586 C C . LEU A 1 70 ? -9.495 -3.879 8.325 1.00 88.50 70 LEU A C 1
ATOM 588 O O . LEU A 1 70 ? -8.710 -4.514 7.624 1.00 88.50 70 LEU A O 1
ATOM 592 N N . ALA A 1 71 ? -10.819 -3.975 8.172 1.00 86.06 71 ALA A N 1
ATOM 593 C CA . ALA A 1 71 ? -11.469 -4.863 7.207 1.00 86.06 71 ALA A CA 1
ATOM 594 C C . ALA A 1 71 ? -11.029 -4.597 5.754 1.00 86.06 71 ALA A C 1
ATOM 596 O O . ALA A 1 71 ? -10.998 -5.514 4.942 1.00 86.06 71 ALA A O 1
ATOM 597 N N . ARG A 1 72 ? -10.613 -3.367 5.423 1.00 82.81 72 ARG A N 1
ATOM 598 C CA . ARG A 1 72 ? -10.099 -2.997 4.087 1.00 82.81 72 ARG A CA 1
ATOM 599 C C . ARG A 1 72 ? -8.792 -3.691 3.704 1.00 82.81 72 ARG A C 1
ATOM 601 O O . ARG A 1 72 ? -8.439 -3.689 2.530 1.00 82.81 72 ARG A O 1
ATOM 608 N N . PHE A 1 73 ? -8.059 -4.221 4.679 1.00 75.56 73 PHE A N 1
ATOM 609 C CA . PHE A 1 73 ? -6.813 -4.953 4.451 1.00 75.56 73 PHE A CA 1
ATOM 610 C C . PHE A 1 73 ? -7.029 -6.467 4.357 1.00 75.56 73 PHE A C 1
ATOM 612 O O . PHE A 1 73 ? -6.087 -7.183 4.033 1.00 75.56 73 PHE A O 1
ATOM 619 N N . TYR A 1 74 ? -8.251 -6.939 4.623 1.00 67.56 74 TYR A N 1
ATOM 620 C CA . TYR A 1 74 ? -8.648 -8.336 4.521 1.00 67.56 74 TYR A CA 1
ATOM 621 C C . TYR A 1 74 ? -9.357 -8.533 3.170 1.00 67.56 74 TYR A C 1
ATOM 623 O O . TYR A 1 74 ? -10.517 -8.154 3.005 1.00 67.56 74 TYR A O 1
ATOM 631 N N . THR A 1 75 ? -8.643 -9.020 2.152 1.00 59.34 75 THR A N 1
ATOM 632 C CA . THR A 1 75 ? -9.191 -9.323 0.813 1.00 59.34 75 THR A CA 1
ATOM 633 C C . THR A 1 75 ? -8.443 -10.484 0.182 1.00 59.34 75 THR A C 1
ATOM 635 O O . THR A 1 75 ? -7.195 -10.481 0.268 1.00 59.34 75 THR A O 1
#

Foldseek 3Di:
DDDDPRVVVCVVVVVVCVVVVHDDDPVNVVVVCCVVPVPVVNLVVLVVCLVPQDCVPPDPVRSVVSNVVSVVSVD

Mean predicted aligned error: 7.25 Å

Solvent-accessible surface area (backbone atoms only — not comparable to full-atom values): 4465 Å² total; per-residue (Å²): 134,73,62,69,69,58,34,60,51,47,55,54,53,52,50,54,37,49,76,71,72,43,79,86,45,73,67,51,49,52,51,55,47,38,61,71,76,51,41,65,67,59,43,49,51,41,43,54,51,48,78,64,66,65,57,87,91,50,52,73,66,58,38,50,55,51,47,60,62,34,50,75,59,64,126

Sequence (75 aa):
MLIGEAEYWWRGTSQMLIDCGVVVDWVCFKKAFLEKYFLESVRHAREIEFMRLQQDGMSVIEYAMRFENLARFYT

Organism: Cajanus cajan (NCBI:txid3821)

Nearest PDB structures (foldseek):
  1wr6-assembly3_C  TM=2.740E-01  e=9.268E+00  Homo sapiens

Secondary structure (DSSP, 8-state):
---THHHHHHHHHHHHHHHTT----HHHHHHHHHHHHS-HHHHHHHHHHHHT---TT--HHHHHHHHHHHHTT--

Radius of gyration: 17.83 Å; Cα contacts (8 Å, |Δi|>4): 28; chains: 1; bounding box: 33×24×49 Å

InterPro domains:
  IPR005162 Retrotransposon-derived protein PEG10, N-terminal capsid-like domain [PF03732] (2-73)

pLDDT: mean 88.92, std 7.1, range [59.34, 96.38]